Protein AF-A0A968FZF3-F1 (afdb_monomer_lite)

Secondary structure (DSSP, 8-state):
-------------------PPPP-----PBPPS---SS---HHHHHHHTTSSBHHHHHHHHHHHHHTS--HHHHHHHTTSS-HHHHHHHHH--SS--SHHHHHHHTTSS-HHHHHHHHHHHHHTSPPHHHHHHHTTSS-HHHHHHHHHHHHHHHHHHHHHHHHHHHH--

Structure (mmCIF, N/CA/C/O backbone):
data_AF-A0A968FZF3-F1
#
_entry.id   AF-A0A968FZF3-F1
#
loop_
_atom_site.group_PDB
_atom_site.id
_atom_site.type_symbol
_atom_site.label_atom_id
_atom_site.label_alt_id
_atom_site.label_comp_id
_atom_site.label_asym_id
_atom_site.label_entity_id
_atom_site.label_seq_id
_atom_site.pdbx_PDB_ins_code
_atom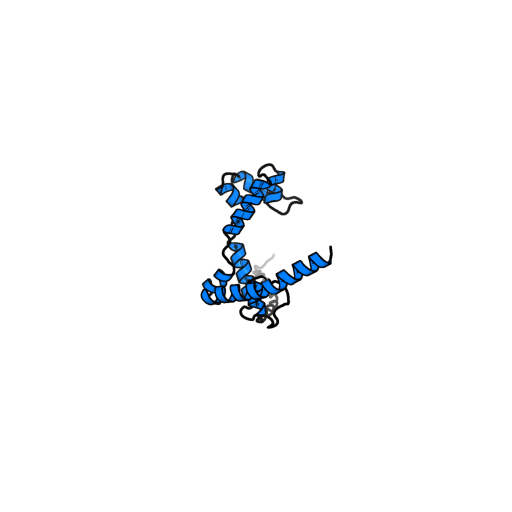_site.Cartn_x
_atom_site.Cartn_y
_atom_site.Cartn_z
_atom_site.occupancy
_atom_site.B_iso_or_equiv
_atom_site.auth_seq_id
_atom_site.auth_comp_id
_atom_site.auth_asym_id
_atom_site.auth_atom_id
_atom_site.pdbx_PDB_model_num
ATOM 1 N N . MET A 1 1 ? -50.545 -14.278 -68.438 1.00 42.16 1 MET A N 1
ATOM 2 C CA . MET A 1 1 ? -49.204 -13.754 -68.101 1.00 42.16 1 MET A CA 1
ATOM 3 C C . MET A 1 1 ? -49.432 -12.642 -67.082 1.00 42.16 1 MET A C 1
ATOM 5 O O . MET A 1 1 ? -49.956 -11.612 -67.462 1.00 42.16 1 MET A O 1
ATOM 9 N N . ALA A 1 2 ? -49.544 -12.977 -65.792 1.00 40.31 2 ALA A N 1
ATOM 10 C CA . ALA A 1 2 ? -48.451 -13.013 -64.803 1.00 40.31 2 ALA A CA 1
ATOM 11 C C . ALA A 1 2 ? -47.780 -11.629 -64.652 1.00 40.31 2 ALA A C 1
ATOM 13 O O . ALA A 1 2 ? -47.276 -11.118 -65.640 1.00 40.31 2 ALA A O 1
ATOM 14 N N . SER A 1 3 ? -47.710 -10.958 -63.502 1.00 45.16 3 SER A N 1
ATOM 15 C CA . SER A 1 3 ? -48.155 -11.248 -62.135 1.00 45.16 3 SER A CA 1
ATOM 16 C C . SER A 1 3 ? -48.199 -9.934 -61.342 1.00 45.16 3 SER A C 1
ATOM 18 O O . SER A 1 3 ? -47.466 -8.994 -61.638 1.00 45.16 3 SER A O 1
ATOM 20 N N . ASN A 1 4 ? -49.062 -9.916 -60.328 1.00 43.84 4 ASN A N 1
ATOM 21 C CA . ASN A 1 4 ? -49.312 -8.833 -59.380 1.00 43.84 4 ASN A CA 1
ATOM 22 C C . ASN A 1 4 ? -48.095 -8.487 -58.505 1.00 43.84 4 ASN A C 1
ATOM 24 O O . ASN A 1 4 ? -47.365 -9.370 -58.055 1.00 43.84 4 ASN A O 1
ATOM 28 N N . ILE A 1 5 ? -47.974 -7.197 -58.186 1.00 47.03 5 ILE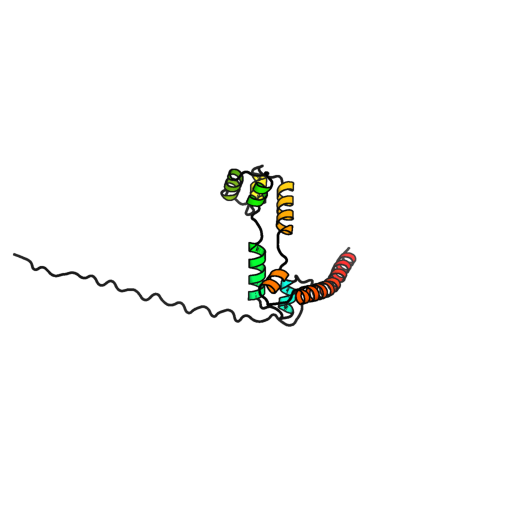 A N 1
ATOM 29 C CA . ILE A 1 5 ? -47.106 -6.634 -57.146 1.00 47.03 5 ILE A CA 1
ATOM 30 C C . ILE A 1 5 ? -47.800 -6.807 -55.787 1.00 47.03 5 ILE A C 1
ATOM 32 O O . ILE A 1 5 ? -48.957 -6.423 -55.626 1.00 47.03 5 ILE A O 1
ATOM 36 N N . GLY A 1 6 ? -47.081 -7.342 -54.801 1.00 41.25 6 GLY A N 1
ATOM 37 C CA . GLY A 1 6 ? -47.459 -7.331 -53.386 1.00 41.25 6 GLY A CA 1
ATOM 38 C C . GLY A 1 6 ? -46.227 -7.035 -52.515 1.00 41.25 6 GLY A C 1
ATOM 39 O O . GLY A 1 6 ? -45.137 -7.497 -52.858 1.00 41.25 6 GLY A O 1
ATOM 40 N N . PRO A 1 7 ? -46.347 -6.253 -51.424 1.00 45.38 7 PRO A N 1
ATOM 41 C CA . PRO A 1 7 ? -45.209 -5.839 -50.610 1.00 45.38 7 PRO A CA 1
ATOM 42 C C . PRO A 1 7 ? -44.863 -6.902 -49.556 1.00 45.38 7 PRO A C 1
ATOM 44 O O . PRO A 1 7 ? -45.734 -7.379 -48.833 1.00 45.38 7 PRO A O 1
ATOM 47 N N . SER A 1 8 ? -43.579 -7.249 -49.428 1.00 43.84 8 SER A N 1
ATOM 48 C CA . SER A 1 8 ? -43.075 -8.144 -48.376 1.00 43.84 8 SER A CA 1
ATOM 49 C C . SER A 1 8 ? -42.440 -7.329 -47.248 1.00 43.84 8 SER A C 1
ATOM 51 O O . SER A 1 8 ? -41.260 -6.986 -47.304 1.00 43.84 8 SER A O 1
ATOM 53 N N . ALA A 1 9 ? -43.224 -7.024 -46.214 1.00 41.59 9 ALA A N 1
ATOM 54 C CA . ALA A 1 9 ? -42.718 -6.533 -44.936 1.00 41.59 9 ALA A CA 1
ATOM 55 C C . ALA A 1 9 ? -42.382 -7.730 -44.030 1.00 41.59 9 ALA A C 1
ATOM 57 O O . ALA A 1 9 ? -43.269 -8.406 -43.511 1.00 41.59 9 ALA A O 1
ATOM 58 N N . SER A 1 10 ? -41.091 -8.004 -43.851 1.00 47.22 10 SER A N 1
ATOM 59 C CA . SER A 1 10 ? -40.607 -9.091 -42.996 1.00 47.22 10 SER A CA 1
ATOM 60 C C . SER A 1 10 ? -40.511 -8.638 -41.539 1.00 47.22 10 SER A C 1
ATOM 62 O O . SER A 1 10 ? -39.525 -8.046 -41.104 1.00 47.22 10 SER A O 1
ATOM 64 N N . THR A 1 11 ? -41.544 -8.972 -40.772 1.00 50.34 11 THR A N 1
ATOM 65 C CA . THR A 1 11 ? -41.578 -8.978 -39.306 1.00 50.34 11 THR A CA 1
ATOM 66 C C . THR A 1 11 ? -40.499 -9.913 -38.754 1.00 50.34 11 THR A C 1
ATOM 68 O O . THR A 1 11 ? -40.632 -11.131 -38.843 1.00 50.34 11 THR A O 1
ATOM 71 N N . THR A 1 12 ? -39.440 -9.375 -38.142 1.00 51.81 12 THR A N 1
ATOM 72 C CA . THR A 1 12 ? -38.512 -10.170 -37.316 1.00 51.81 12 THR A CA 1
ATOM 73 C C . THR A 1 12 ? -38.625 -9.722 -35.867 1.00 51.81 12 THR A C 1
ATOM 75 O O . THR A 1 12 ? -38.240 -8.614 -35.503 1.00 51.81 12 THR A O 1
ATOM 78 N N . GLY A 1 13 ? -39.217 -10.594 -35.050 1.00 39.47 13 GLY A N 1
ATOM 79 C CA . GLY A 1 13 ? -39.513 -10.353 -33.646 1.00 39.47 13 GLY A CA 1
ATOM 80 C C . GLY A 1 13 ? -38.262 -10.188 -32.787 1.00 39.47 13 GLY A C 1
ATOM 81 O O . GLY A 1 13 ? -37.345 -11.013 -32.802 1.00 39.47 13 GLY A O 1
ATOM 82 N N . TYR A 1 14 ? -38.272 -9.146 -31.962 1.00 43.22 14 TYR A N 1
ATOM 83 C CA . TYR A 1 14 ? -37.359 -9.007 -30.840 1.00 43.22 14 TYR A CA 1
ATOM 84 C C . TYR A 1 14 ? -37.652 -10.116 -29.824 1.00 43.22 14 TYR A C 1
ATOM 86 O O . TYR A 1 14 ? -38.635 -10.073 -29.085 1.00 43.22 14 TYR A O 1
ATOM 94 N N . ARG A 1 15 ? -36.788 -11.137 -29.792 1.00 46.28 15 ARG A N 1
ATOM 95 C CA . ARG A 1 15 ? -36.755 -12.131 -28.714 1.00 46.28 15 ARG A CA 1
ATOM 96 C C . ARG A 1 15 ? -36.519 -11.408 -27.393 1.00 46.28 15 ARG A C 1
ATOM 98 O O . ARG A 1 15 ? -35.460 -10.814 -27.197 1.00 46.28 15 ARG A O 1
ATOM 105 N N . SER A 1 16 ? -37.487 -11.510 -26.484 1.00 48.50 16 SER A N 1
ATOM 106 C CA . SER A 1 16 ? -37.377 -11.080 -25.094 1.00 48.50 16 SER A CA 1
ATOM 107 C C . SER A 1 16 ? -36.069 -11.586 -24.487 1.00 48.50 16 SER A C 1
ATOM 109 O O . SER A 1 16 ? -35.888 -12.782 -24.237 1.00 48.50 16 SER A O 1
ATOM 111 N N . ALA A 1 17 ? -35.137 -10.663 -24.259 1.00 56.31 17 ALA A N 1
ATOM 112 C CA . ALA A 1 17 ? -33.960 -10.928 -23.460 1.00 56.31 17 ALA A CA 1
ATOM 113 C C . ALA A 1 17 ? -34.443 -11.257 -22.046 1.00 56.31 17 ALA A C 1
ATOM 115 O O . ALA A 1 17 ? -34.992 -10.408 -21.348 1.00 56.31 17 ALA A O 1
ATOM 116 N N . ARG A 1 18 ? -34.270 -12.521 -21.652 1.00 50.72 18 ARG A N 1
ATOM 117 C CA . ARG A 1 18 ? -34.480 -13.011 -20.290 1.00 50.72 18 ARG A CA 1
ATOM 118 C C . ARG A 1 18 ? -33.788 -12.057 -19.317 1.00 50.72 18 ARG A C 1
ATOM 120 O O . ARG A 1 18 ? -32.559 -12.056 -19.217 1.00 50.72 18 ARG A O 1
ATOM 127 N N . THR A 1 19 ? -34.568 -11.262 -18.594 1.00 55.28 19 THR A N 1
ATOM 128 C CA . THR A 1 19 ? -34.115 -10.507 -17.431 1.00 55.28 19 THR A CA 1
ATOM 129 C C . THR A 1 19 ? -33.642 -11.520 -16.400 1.00 55.28 19 THR A C 1
ATOM 131 O O . THR A 1 19 ? -34.427 -12.123 -15.674 1.00 55.28 19 THR A O 1
ATOM 134 N N . ARG A 1 20 ? -32.328 -11.771 -16.364 1.00 46.44 20 ARG A N 1
ATOM 135 C CA . ARG A 1 20 ? -31.716 -12.484 -15.242 1.00 46.44 20 ARG A CA 1
ATOM 136 C C . ARG A 1 20 ? -32.074 -11.692 -13.982 1.00 46.44 20 ARG A C 1
ATOM 138 O O . ARG A 1 20 ? -31.749 -10.501 -13.944 1.00 46.44 20 ARG A O 1
ATOM 145 N N . PRO A 1 21 ? -32.735 -12.293 -12.978 1.00 44.50 21 PRO A N 1
ATOM 146 C CA . PRO A 1 21 ? -33.030 -11.587 -11.745 1.00 44.50 21 PRO A CA 1
ATOM 147 C C . PRO A 1 21 ? -31.712 -11.065 -11.176 1.00 44.50 21 PRO A C 1
ATOM 149 O O . PRO A 1 21 ? -30.712 -11.791 -11.110 1.00 44.50 21 PRO A O 1
ATOM 152 N N . ARG A 1 22 ? -31.694 -9.766 -10.856 1.00 54.84 22 ARG A N 1
ATOM 153 C CA . ARG A 1 22 ? -30.561 -9.102 -10.210 1.00 54.84 22 ARG A CA 1
ATOM 154 C C . ARG A 1 22 ? -30.171 -9.948 -9.001 1.00 54.84 22 ARG A C 1
ATOM 156 O O . ARG A 1 22 ? -30.978 -10.120 -8.092 1.00 54.84 22 ARG A O 1
ATOM 163 N N . ARG A 1 23 ? -28.949 -10.493 -9.014 1.00 54.16 23 ARG A N 1
ATOM 164 C CA . ARG A 1 23 ? -28.354 -11.143 -7.841 1.00 54.16 23 ARG A CA 1
ATOM 165 C C . ARG A 1 23 ? -28.523 -10.179 -6.672 1.00 54.16 23 ARG A C 1
ATOM 167 O O . ARG A 1 23 ? -28.105 -9.028 -6.791 1.00 54.16 23 ARG A O 1
ATOM 174 N N . HIS A 1 24 ? -29.194 -10.631 -5.615 1.00 50.31 24 HIS A N 1
ATOM 175 C CA . HIS A 1 24 ? -29.417 -9.848 -4.406 1.00 50.31 24 HIS A CA 1
ATOM 176 C C . HIS A 1 24 ? -28.123 -9.138 -4.008 1.00 50.31 24 HIS A C 1
ATOM 178 O O . HIS A 1 24 ? -27.061 -9.765 -3.952 1.00 50.31 24 HIS A O 1
ATOM 184 N N . ALA A 1 25 ? -28.217 -7.823 -3.791 1.00 53.31 25 ALA A N 1
ATOM 185 C CA . ALA A 1 25 ? -27.112 -7.048 -3.258 1.00 53.31 25 ALA A CA 1
ATOM 186 C C . ALA A 1 25 ? -26.621 -7.740 -1.974 1.00 53.31 25 ALA A C 1
ATOM 188 O O . ALA A 1 25 ? -27.462 -8.156 -1.168 1.00 53.31 25 ALA A O 1
ATOM 189 N N . PRO A 1 26 ? -25.303 -7.924 -1.789 1.00 58.56 26 PRO A N 1
ATOM 190 C CA . PRO A 1 26 ? -24.793 -8.491 -0.554 1.00 58.56 26 PRO A CA 1
ATOM 191 C C . PRO A 1 26 ? -25.313 -7.631 0.597 1.00 58.56 26 PRO A C 1
ATOM 193 O O . PRO A 1 26 ? -25.100 -6.420 0.618 1.00 58.56 26 PRO A O 1
ATOM 196 N N . THR A 1 27 ? -26.051 -8.244 1.522 1.00 62.38 27 THR A N 1
ATOM 197 C CA . THR A 1 27 ? -26.413 -7.585 2.773 1.00 62.38 27 THR A CA 1
ATOM 198 C C . THR A 1 27 ? -25.104 -7.294 3.491 1.00 62.38 27 THR A C 1
ATOM 200 O O . THR A 1 27 ? -24.389 -8.207 3.905 1.00 62.38 27 THR A O 1
ATOM 203 N N . ASP A 1 28 ? -24.725 -6.020 3.522 1.00 71.06 28 ASP A N 1
ATOM 204 C CA . ASP A 1 28 ? -23.411 -5.578 3.972 1.00 71.06 28 ASP A CA 1
ATOM 205 C C . ASP A 1 28 ? -23.357 -5.670 5.503 1.00 71.06 28 ASP A C 1
ATOM 207 O O . ASP A 1 28 ? -23.648 -4.723 6.233 1.00 71.06 28 ASP A O 1
ATOM 211 N N . LYS A 1 29 ? -23.096 -6.880 6.008 1.00 75.88 29 LYS A N 1
ATOM 212 C CA . LYS A 1 29 ? -23.039 -7.153 7.443 1.00 75.88 29 LYS A CA 1
ATOM 213 C C . LYS A 1 29 ? -21.849 -6.398 8.037 1.00 75.88 29 LYS A C 1
ATOM 215 O O . LYS A 1 29 ? -20.719 -6.517 7.555 1.00 75.88 29 LYS A O 1
ATOM 220 N N . LYS A 1 30 ? -22.097 -5.646 9.112 1.00 72.81 30 LYS A N 1
ATOM 221 C CA . LYS A 1 30 ? -21.026 -5.152 9.988 1.00 72.81 30 LYS A CA 1
ATOM 222 C C . LYS A 1 30 ? -20.272 -6.356 10.561 1.00 72.81 30 LYS A C 1
ATOM 224 O O . LYS A 1 30 ? -20.870 -7.414 10.769 1.00 72.81 30 LYS A O 1
ATOM 229 N N . GLY A 1 31 ? -18.960 -6.224 10.745 1.00 67.88 31 GLY A N 1
ATOM 230 C CA . GLY A 1 31 ? -18.143 -7.366 11.145 1.00 67.88 31 GLY A CA 1
ATOM 231 C C . GLY A 1 31 ? -18.489 -7.908 12.535 1.00 67.88 31 GLY A C 1
ATOM 232 O O . GLY A 1 31 ? -19.115 -7.248 13.362 1.00 67.88 31 GLY A O 1
ATOM 233 N N . SER A 1 32 ? -18.117 -9.168 12.756 1.00 66.38 32 SER A N 1
ATOM 234 C CA . SER A 1 32 ? -18.382 -9.902 13.997 1.00 66.38 32 SER A CA 1
ATOM 235 C C . SER A 1 32 ? -17.634 -9.273 15.171 1.00 66.38 32 SER A C 1
ATOM 237 O O . SER A 1 32 ? -16.417 -9.148 15.088 1.00 66.38 32 SER A O 1
ATOM 239 N N . CYS A 1 33 ? -18.337 -8.990 16.275 1.00 64.19 33 CYS A N 1
ATOM 240 C CA . CYS A 1 33 ? -17.811 -8.383 17.509 1.00 64.19 33 CYS A CA 1
ATOM 241 C C . CYS A 1 33 ? -16.714 -9.190 18.239 1.00 64.19 33 CYS A C 1
ATOM 243 O O . CYS A 1 33 ? -16.303 -8.806 19.334 1.00 64.19 33 CYS A O 1
ATOM 245 N N . ARG A 1 34 ? -16.237 -10.312 17.685 1.00 80.06 34 ARG A N 1
ATOM 246 C CA . ARG A 1 34 ? -15.143 -11.097 18.264 1.00 80.06 34 ARG A CA 1
ATOM 247 C C . ARG A 1 34 ? -13.835 -10.755 17.559 1.00 80.06 34 ARG A C 1
ATOM 249 O O . ARG A 1 34 ? -13.628 -11.135 16.407 1.00 80.06 34 ARG A O 1
ATOM 256 N N . ILE A 1 35 ? -12.946 -10.063 18.270 1.00 83.56 35 ILE A N 1
ATOM 257 C CA . ILE A 1 35 ? -11.591 -9.761 17.797 1.00 83.56 35 ILE A CA 1
ATOM 258 C C . ILE A 1 35 ? -10.752 -11.047 17.885 1.00 83.56 35 ILE A C 1
ATOM 260 O O . ILE A 1 35 ? -10.641 -11.617 18.971 1.00 83.56 35 ILE A O 1
ATOM 264 N N . PRO A 1 36 ? -10.167 -11.529 16.775 1.00 85.50 36 PRO A N 1
ATOM 265 C CA . PRO A 1 36 ? -9.311 -12.711 16.793 1.00 85.50 36 PRO A CA 1
ATOM 266 C C . PRO A 1 36 ? -8.083 -12.569 17.706 1.00 85.50 36 PRO A C 1
ATOM 268 O O . PRO A 1 36 ? -7.445 -11.515 17.742 1.00 85.50 36 PRO A O 1
ATOM 271 N N . GLU A 1 37 ? -7.686 -13.668 18.350 1.00 85.44 37 GLU A N 1
ATOM 272 C CA . GLU A 1 37 ? -6.461 -13.790 19.162 1.00 85.44 37 GLU A CA 1
ATOM 273 C C . GLU A 1 37 ? -5.200 -13.951 18.294 1.00 85.44 37 GLU A C 1
ATOM 275 O O . GLU A 1 37 ? -4.429 -14.903 18.393 1.00 85.44 37 GLU A O 1
ATOM 280 N N . ARG A 1 38 ? -5.021 -13.024 17.356 1.00 86.81 38 ARG A N 1
ATOM 281 C CA . ARG A 1 38 ? -3.850 -12.928 16.485 1.00 86.81 38 ARG A CA 1
ATOM 282 C C . ARG A 1 38 ? -3.573 -11.470 16.162 1.00 86.81 38 ARG A C 1
ATOM 284 O O . ARG A 1 38 ? -4.434 -10.610 16.353 1.00 86.81 38 ARG A O 1
ATOM 291 N N . THR A 1 39 ? -2.391 -11.208 15.614 1.00 88.25 39 THR A N 1
ATOM 292 C CA . THR A 1 39 ? -2.086 -9.896 15.046 1.00 88.25 39 THR A CA 1
ATOM 293 C C . THR A 1 39 ? -3.012 -9.604 13.869 1.00 88.25 39 THR A C 1
ATOM 295 O O . THR A 1 39 ? -3.204 -10.463 13.005 1.00 88.25 39 THR A O 1
ATOM 298 N N . LEU A 1 40 ? -3.566 -8.397 13.825 1.00 90.00 40 LEU A N 1
ATOM 299 C CA . LEU A 1 40 ? -4.483 -7.958 12.779 1.00 90.00 40 LEU A CA 1
ATOM 300 C C . LEU A 1 40 ? -3.905 -6.761 12.036 1.00 90.00 40 LEU A C 1
ATOM 302 O O . LEU A 1 40 ? -3.244 -5.902 12.618 1.00 90.00 40 LEU A O 1
ATOM 306 N N . GLU A 1 41 ? -4.203 -6.705 10.743 1.00 93.19 41 GLU A N 1
ATOM 307 C CA . GLU A 1 41 ? -4.031 -5.494 9.953 1.00 93.19 41 GLU A CA 1
ATOM 308 C C . GLU A 1 41 ? -5.152 -4.502 10.272 1.00 93.19 41 GLU A C 1
ATOM 310 O O . GLU A 1 41 ? -6.277 -4.900 10.583 1.00 93.19 41 GLU A O 1
ATOM 315 N N . PHE A 1 42 ? -4.871 -3.211 10.112 1.00 94.06 42 PHE A N 1
ATOM 316 C CA . PHE A 1 42 ? -5.780 -2.140 10.515 1.00 94.06 42 PHE A CA 1
ATOM 317 C C . PHE A 1 42 ? -7.190 -2.265 9.925 1.00 94.06 42 PHE A C 1
ATOM 319 O O . PHE A 1 42 ? -8.170 -2.212 10.661 1.00 94.06 42 PHE A O 1
ATOM 326 N N . GLY A 1 43 ? -7.318 -2.534 8.623 1.00 93.31 43 GLY A N 1
ATOM 327 C CA . GLY A 1 43 ? -8.634 -2.722 8.000 1.00 93.31 43 GLY A CA 1
ATOM 328 C C . GLY A 1 43 ? -9.426 -3.895 8.595 1.00 93.31 43 GLY A C 1
ATOM 329 O O . GLY A 1 43 ? -10.616 -3.768 8.875 1.00 93.31 43 GLY A O 1
ATOM 330 N N . HIS A 1 44 ? -8.758 -5.019 8.865 1.00 92.75 44 HIS A N 1
ATOM 331 C CA . HIS A 1 44 ? -9.383 -6.181 9.501 1.00 92.75 44 HIS A CA 1
ATOM 332 C C . HIS A 1 44 ? -9.768 -5.897 10.956 1.00 92.75 44 HIS A C 1
ATOM 334 O O . HIS A 1 44 ? -10.823 -6.338 11.409 1.00 92.75 44 HIS A O 1
ATOM 340 N N . TYR A 1 45 ? -8.945 -5.137 11.680 1.00 93.88 45 TYR A N 1
ATOM 341 C CA . TYR A 1 45 ? -9.243 -4.706 13.043 1.00 93.88 45 TYR A CA 1
ATOM 342 C C . TYR A 1 45 ? -10.521 -3.858 13.107 1.00 93.88 45 TYR A C 1
ATOM 344 O O . TYR A 1 45 ? -11.400 -4.131 13.925 1.00 93.88 45 TYR A O 1
ATOM 352 N N . LEU A 1 46 ? -10.666 -2.882 12.204 1.00 93.31 46 LEU A N 1
ATOM 353 C CA . LEU A 1 46 ? -11.873 -2.057 12.106 1.00 93.31 46 LEU A CA 1
ATOM 354 C C . LEU A 1 46 ? -13.116 -2.892 11.774 1.00 93.31 46 LEU A C 1
ATOM 356 O O . LEU A 1 46 ? -14.174 -2.691 12.372 1.00 93.31 46 LEU A O 1
ATOM 360 N N . TYR A 1 47 ? -12.979 -3.853 10.856 1.00 93.81 47 TYR A N 1
ATOM 361 C CA . TYR A 1 47 ? -14.062 -4.762 10.492 1.00 93.81 47 TYR A CA 1
ATOM 362 C C . TYR A 1 47 ? -14.503 -5.615 11.689 1.00 93.81 47 TYR A C 1
ATOM 364 O O . TYR A 1 47 ? -15.678 -5.615 12.034 1.00 93.81 47 TYR A O 1
ATOM 372 N N . HIS A 1 48 ? -13.573 -6.270 12.391 1.00 91.44 48 HIS A N 1
ATOM 373 C CA . HIS A 1 48 ? -13.883 -7.073 13.584 1.00 91.44 48 HIS A CA 1
ATOM 374 C C . HIS A 1 48 ? -14.416 -6.251 14.769 1.00 91.44 48 HIS A C 1
ATOM 376 O O . HIS A 1 48 ? -15.084 -6.787 15.647 1.00 91.44 48 HIS A O 1
ATOM 382 N N . ARG A 1 49 ? -14.160 -4.942 14.811 1.00 90.19 49 ARG A N 1
ATOM 383 C CA . ARG A 1 49 ? -14.804 -4.040 15.776 1.00 90.19 49 ARG A CA 1
ATOM 384 C C . ARG A 1 49 ? -16.213 -3.600 15.369 1.00 90.19 49 ARG A C 1
ATOM 386 O O . ARG A 1 49 ? -16.853 -2.884 16.130 1.00 90.19 49 ARG A O 1
ATOM 393 N N . GLY A 1 50 ? -16.685 -3.983 14.183 1.00 91.12 50 GLY A N 1
ATOM 394 C CA . GLY A 1 50 ? -17.980 -3.562 13.650 1.00 91.12 50 GLY A CA 1
ATOM 395 C C . GLY A 1 50 ? -18.032 -2.088 13.228 1.00 91.12 50 GLY A C 1
ATOM 396 O O . GLY A 1 50 ? -19.122 -1.570 12.987 1.00 91.12 50 GLY A O 1
ATOM 397 N N . LEU A 1 51 ? -16.875 -1.417 13.132 1.00 92.00 51 LEU A N 1
ATOM 398 C CA . LEU A 1 51 ? -16.775 0.004 12.769 1.00 92.00 51 LEU A CA 1
ATOM 399 C C . LEU A 1 51 ? -16.935 0.227 11.266 1.00 92.00 51 LEU A C 1
ATOM 401 O O . LEU A 1 51 ? -17.412 1.274 10.846 1.00 92.00 51 LEU A O 1
ATOM 405 N N . ILE A 1 52 ? -16.556 -0.769 10.466 1.00 93.25 52 ILE A N 1
ATOM 406 C CA . ILE A 1 52 ? -16.715 -0.750 9.013 1.00 93.25 52 ILE A CA 1
ATOM 407 C C . ILE A 1 52 ? -17.385 -2.034 8.528 1.00 93.25 52 ILE A C 1
ATOM 409 O O . ILE A 1 52 ? -17.286 -3.094 9.158 1.00 93.25 52 ILE A O 1
ATOM 413 N N . THR A 1 53 ? -18.050 -1.947 7.383 1.00 93.56 53 THR A N 1
ATOM 414 C CA . THR A 1 53 ? -18.594 -3.108 6.679 1.00 93.56 53 THR A CA 1
ATOM 415 C C . THR A 1 53 ? -17.530 -3.797 5.828 1.00 93.56 53 THR A C 1
ATOM 417 O O . THR A 1 53 ? -16.457 -3.245 5.557 1.00 93.56 53 THR A O 1
ATOM 420 N N . TYR A 1 54 ? -17.823 -5.016 5.369 1.00 92.19 54 TYR A N 1
ATOM 421 C CA . TYR A 1 54 ? -16.924 -5.714 4.452 1.00 92.19 54 TYR A CA 1
ATOM 422 C C . TYR A 1 54 ? -16.771 -4.948 3.131 1.00 92.19 54 TYR A C 1
ATOM 424 O O . TYR A 1 54 ? -15.657 -4.807 2.629 1.00 92.19 54 TYR A O 1
ATOM 432 N N . THR A 1 55 ? -17.853 -4.376 2.595 1.00 93.75 55 THR A N 1
ATOM 433 C CA . THR A 1 55 ? -17.779 -3.599 1.347 1.00 93.75 55 THR A CA 1
ATOM 434 C C . THR A 1 55 ? -16.927 -2.342 1.514 1.00 93.75 55 THR A C 1
ATOM 436 O O . THR A 1 55 ? -16.119 -2.028 0.641 1.00 93.75 55 THR A O 1
ATOM 439 N N . GLN A 1 56 ? -17.031 -1.648 2.652 1.00 94.31 56 GLN A N 1
ATOM 440 C CA . GLN A 1 56 ? -16.174 -0.499 2.962 1.00 94.31 56 GLN A CA 1
ATOM 441 C C . GLN A 1 56 ? -14.695 -0.890 3.056 1.00 94.31 56 GLN A C 1
ATOM 443 O O . GLN A 1 56 ? -13.849 -0.169 2.527 1.00 94.31 56 GLN A O 1
ATOM 448 N N . LEU A 1 57 ? -14.382 -2.040 3.664 1.00 95.00 57 LEU A N 1
ATOM 449 C CA . LEU A 1 57 ? -13.020 -2.577 3.702 1.00 95.00 57 LEU A CA 1
ATOM 450 C C . LEU A 1 57 ? -12.487 -2.862 2.290 1.00 95.00 57 LEU A C 1
ATOM 452 O O . LEU A 1 57 ? -11.382 -2.437 1.954 1.00 95.00 57 LEU A O 1
ATOM 456 N N . ILE A 1 58 ? -13.269 -3.541 1.447 1.00 94.94 58 ILE A N 1
ATOM 457 C CA . ILE A 1 58 ? -12.868 -3.836 0.065 1.00 94.94 58 ILE A CA 1
ATOM 458 C C . ILE A 1 58 ? -12.662 -2.549 -0.734 1.00 94.94 58 ILE A C 1
ATOM 460 O O . ILE A 1 58 ? -11.636 -2.406 -1.400 1.00 94.94 58 ILE A O 1
ATOM 464 N N . ASN A 1 59 ? -13.575 -1.585 -0.626 1.00 95.44 59 ASN A N 1
ATOM 465 C CA . ASN A 1 59 ? -13.446 -0.303 -1.314 1.00 95.44 59 ASN A CA 1
ATOM 466 C C . ASN A 1 59 ? -12.197 0.463 -0.863 1.00 95.44 59 ASN A C 1
ATOM 468 O O . ASN A 1 59 ? -11.481 0.999 -1.708 1.00 95.44 59 ASN A O 1
ATOM 472 N N . ALA A 1 60 ? -11.886 0.452 0.437 1.00 95.00 60 ALA A N 1
ATOM 473 C CA . ALA A 1 60 ? -10.668 1.053 0.967 1.00 95.00 60 ALA A CA 1
ATOM 474 C C . ALA A 1 60 ? -9.410 0.401 0.371 1.00 95.00 60 ALA A C 1
ATOM 476 O O . AL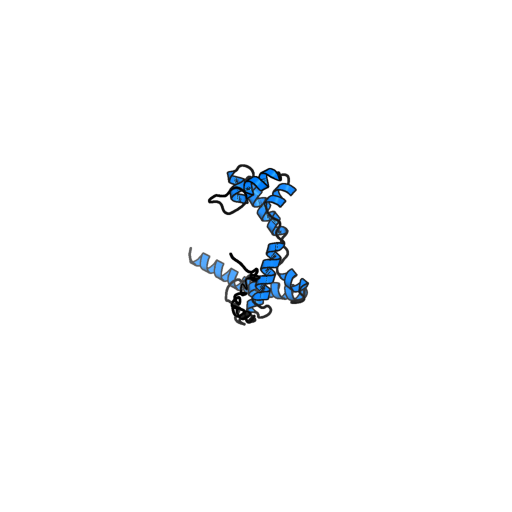A A 1 60 ? -8.500 1.101 -0.069 1.00 95.00 60 ALA A O 1
ATOM 477 N N . LEU A 1 61 ? -9.364 -0.935 0.301 1.00 93.81 61 LEU A N 1
ATOM 478 C CA . LEU A 1 61 ? -8.234 -1.677 -0.272 1.00 93.81 61 LEU A CA 1
ATOM 479 C C . LEU A 1 61 ? -8.071 -1.417 -1.776 1.00 93.81 61 LEU A C 1
ATOM 481 O O . LEU A 1 61 ? -6.950 -1.254 -2.263 1.00 93.81 61 LEU A O 1
ATOM 485 N N . VAL A 1 62 ? -9.181 -1.356 -2.515 1.00 94.00 62 VAL A N 1
ATOM 486 C CA . VAL A 1 62 ? -9.183 -1.030 -3.947 1.00 94.00 62 VAL A CA 1
ATOM 487 C C . VAL A 1 62 ? -8.687 0.396 -4.170 1.00 94.00 62 VAL A C 1
ATOM 489 O O . VAL A 1 62 ? -7.775 0.590 -4.975 1.00 94.00 62 VAL A O 1
ATOM 492 N N . TRP A 1 63 ? -9.209 1.370 -3.421 1.00 94.00 63 TRP A N 1
ATOM 493 C CA . TRP A 1 63 ? -8.742 2.757 -3.455 1.00 94.00 63 TRP A CA 1
ATOM 494 C C . TRP A 1 63 ? -7.240 2.834 -3.179 1.00 94.00 63 TRP A C 1
ATOM 496 O O . TRP A 1 63 ? -6.491 3.399 -3.972 1.00 94.00 63 TRP A O 1
ATOM 506 N N . GLN A 1 64 ? -6.770 2.167 -2.123 1.00 91.50 64 GLN A N 1
ATOM 507 C CA . GLN A 1 64 ? -5.360 2.172 -1.742 1.00 91.50 64 GLN A CA 1
ATOM 508 C C . GLN A 1 64 ? -4.464 1.558 -2.825 1.00 91.50 64 GLN A C 1
ATOM 510 O O . GLN A 1 64 ? -3.311 1.960 -2.988 1.00 91.50 64 GLN A O 1
ATOM 515 N N . ARG A 1 65 ? -4.965 0.552 -3.550 1.00 88.44 65 ARG A N 1
ATOM 516 C CA . ARG A 1 65 ? -4.249 -0.096 -4.652 1.00 88.44 65 ARG A CA 1
ATOM 517 C C . ARG A 1 65 ? -4.177 0.796 -5.888 1.00 88.44 65 ARG A C 1
ATOM 519 O O . ARG A 1 65 ? -3.136 0.805 -6.535 1.00 88.44 65 ARG A O 1
ATOM 526 N N . GLN A 1 66 ? -5.244 1.528 -6.206 1.00 89.44 66 GLN A N 1
ATOM 527 C CA . GLN A 1 66 ? -5.296 2.429 -7.364 1.00 89.44 66 GLN A CA 1
ATOM 528 C C . GLN A 1 66 ? -4.303 3.593 -7.257 1.00 89.44 66 GLN A C 1
ATOM 530 O O . GLN A 1 66 ? -3.843 4.085 -8.278 1.00 89.44 66 GLN A O 1
ATOM 535 N N . GLN A 1 67 ? -3.921 3.987 -6.040 1.00 86.81 67 GLN A N 1
ATOM 536 C CA . GLN A 1 67 ? -2.901 5.018 -5.819 1.00 86.81 67 GLN A CA 1
ATOM 537 C C . GLN A 1 67 ? -1.471 4.552 -6.145 1.00 86.81 67 GLN A C 1
ATOM 539 O O . GLN A 1 67 ? -0.558 5.370 -6.156 1.00 86.81 67 GLN A O 1
ATOM 544 N N . ARG A 1 68 ? -1.228 3.246 -6.345 1.00 85.88 68 ARG A N 1
ATOM 545 C CA . ARG A 1 68 ? 0.130 2.743 -6.590 1.00 85.88 68 ARG A CA 1
ATOM 546 C C . ARG A 1 68 ? 0.521 2.984 -8.055 1.00 85.88 68 ARG A C 1
ATOM 548 O O . ARG A 1 68 ? -0.061 2.327 -8.922 1.00 85.88 68 ARG A O 1
ATOM 555 N N . PRO A 1 69 ? 1.531 3.827 -8.342 1.00 87.44 69 PRO A N 1
ATOM 556 C CA . PRO A 1 69 ? 2.015 4.016 -9.707 1.00 87.44 69 PRO A CA 1
ATOM 557 C C . PRO A 1 69 ? 2.598 2.713 -10.246 1.00 87.44 69 PRO A C 1
ATOM 559 O O . PRO A 1 69 ? 3.106 1.882 -9.488 1.00 87.44 69 PRO A O 1
ATOM 562 N N . VAL A 1 70 ? 2.525 2.499 -11.555 1.00 89.81 70 VAL A N 1
ATOM 563 C CA . VAL A 1 70 ? 3.050 1.273 -12.165 1.00 89.81 70 VAL A CA 1
ATOM 564 C C . VAL A 1 70 ? 4.583 1.269 -12.155 1.00 89.81 70 VAL A C 1
ATOM 566 O O . VAL A 1 70 ? 5.226 2.285 -12.394 1.00 89.81 70 VAL A O 1
ATOM 569 N N . LEU A 1 71 ? 5.191 0.102 -11.898 1.00 90.38 71 LEU A N 1
ATOM 570 C CA . LEU A 1 71 ? 6.654 -0.037 -11.786 1.00 90.38 71 LEU A CA 1
ATOM 571 C C . LEU A 1 71 ? 7.408 0.446 -13.035 1.00 90.38 71 LEU A C 1
ATOM 573 O O . LEU A 1 71 ? 8.493 1.001 -12.903 1.00 90.38 71 LEU A O 1
ATOM 577 N N . GLY A 1 72 ? 6.843 0.238 -14.228 1.00 91.56 72 GLY A N 1
ATOM 578 C CA . GLY A 1 72 ? 7.450 0.696 -15.480 1.00 91.56 72 GLY A CA 1
ATOM 579 C C . GLY A 1 72 ? 7.513 2.219 -15.590 1.00 91.56 72 GLY A C 1
ATOM 580 O O . GLY A 1 72 ? 8.541 2.758 -15.973 1.00 91.56 72 GLY A O 1
ATOM 581 N N . GLU A 1 73 ? 6.457 2.920 -15.177 1.00 91.38 73 GLU A N 1
ATOM 582 C CA . GLU A 1 73 ? 6.435 4.388 -15.152 1.00 91.38 73 GLU A CA 1
ATOM 583 C C . GLU A 1 73 ? 7.435 4.943 -14.135 1.00 91.38 73 GLU A C 1
ATOM 585 O O . GLU A 1 73 ? 8.183 5.863 -14.448 1.00 91.38 73 GLU A O 1
ATOM 590 N N . LEU A 1 74 ? 7.537 4.323 -12.953 1.00 92.94 74 LEU A N 1
ATOM 591 C CA . LEU A 1 74 ? 8.568 4.683 -11.976 1.00 92.94 74 LEU A CA 1
ATOM 592 C C . LEU A 1 74 ? 9.984 4.506 -12.539 1.00 92.94 74 LEU A C 1
ATOM 594 O O . LEU A 1 74 ? 10.841 5.358 -12.325 1.00 92.94 74 LEU A O 1
ATOM 598 N N . ALA A 1 75 ? 10.232 3.420 -13.271 1.00 93.44 75 ALA A N 1
ATOM 599 C CA . ALA A 1 75 ? 11.528 3.173 -13.891 1.00 93.44 75 ALA A CA 1
ATOM 600 C C . ALA A 1 75 ? 11.863 4.200 -14.987 1.00 93.44 75 ALA A C 1
ATOM 602 O O . ALA A 1 75 ? 13.027 4.576 -15.116 1.00 93.44 75 ALA A O 1
ATOM 603 N N . ILE A 1 76 ? 10.861 4.685 -15.731 1.00 94.12 76 ILE A N 1
ATOM 604 C CA . ILE A 1 76 ? 11.024 5.784 -16.695 1.00 94.12 76 ILE A CA 1
ATOM 605 C C . ILE A 1 76 ? 11.348 7.093 -15.970 1.00 94.12 76 ILE A C 1
ATOM 607 O O . ILE A 1 76 ? 12.305 7.769 -16.334 1.00 94.12 76 ILE A O 1
ATOM 611 N N . ASN A 1 77 ? 10.601 7.426 -14.915 1.00 92.56 77 ASN A N 1
ATOM 612 C CA . ASN A 1 77 ? 10.798 8.667 -14.158 1.00 92.56 77 ASN A CA 1
ATOM 613 C C . ASN A 1 77 ? 12.178 8.738 -13.482 1.00 92.56 77 ASN A C 1
ATOM 615 O O . ASN A 1 77 ? 12.720 9.824 -13.307 1.00 92.56 77 ASN A O 1
ATOM 619 N N . LEU A 1 78 ? 12.759 7.588 -13.123 1.00 91.31 78 LEU A N 1
ATOM 620 C CA . LEU A 1 78 ? 14.122 7.487 -12.589 1.00 91.31 78 LEU A CA 1
ATOM 621 C C . LEU A 1 78 ? 15.209 7.410 -13.678 1.00 91.31 78 LEU A C 1
ATOM 623 O O . LEU A 1 78 ? 16.390 7.313 -13.351 1.00 91.31 78 LEU A O 1
ATOM 627 N N . GLY A 1 79 ? 14.832 7.415 -14.960 1.00 92.88 79 GLY A N 1
ATOM 628 C CA . GLY A 1 79 ? 15.757 7.314 -16.092 1.00 92.88 79 GLY A CA 1
ATOM 629 C C . GLY A 1 79 ? 16.377 5.926 -16.290 1.00 92.88 79 GLY A C 1
ATOM 630 O O . GLY A 1 79 ? 17.349 5.795 -17.026 1.00 92.88 79 GLY A O 1
ATOM 631 N N . TRP A 1 80 ? 15.850 4.884 -15.638 1.00 94.06 80 TRP A N 1
ATOM 632 C CA . TRP A 1 80 ? 16.375 3.514 -15.737 1.00 94.06 80 TRP A C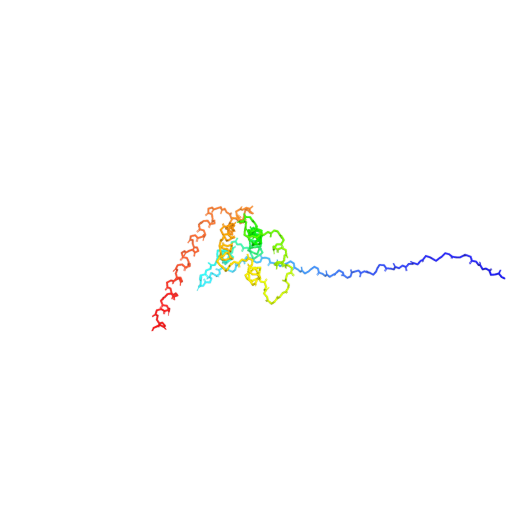A 1
ATOM 633 C C . TRP A 1 80 ? 15.828 2.744 -16.934 1.00 94.06 80 TRP A C 1
ATOM 635 O O . TRP A 1 80 ? 16.488 1.828 -17.407 1.00 94.06 80 TRP A O 1
ATOM 645 N N . LEU A 1 81 ? 14.635 3.099 -17.415 1.00 93.88 81 LEU A N 1
ATOM 646 C CA . LEU A 1 81 ? 14.032 2.526 -18.617 1.00 93.88 81 LEU A CA 1
ATOM 647 C C . LEU A 1 81 ? 13.568 3.625 -19.563 1.00 93.88 81 LEU A C 1
ATOM 649 O O . LEU A 1 81 ? 13.110 4.681 -19.129 1.00 93.88 81 LEU A O 1
ATOM 653 N N . LYS A 1 82 ? 13.578 3.337 -20.863 1.00 93.81 82 LYS A N 1
ATOM 654 C CA . LYS A 1 82 ? 12.838 4.133 -21.842 1.00 93.81 82 LYS A CA 1
ATOM 655 C C . LYS A 1 82 ? 11.392 3.645 -21.946 1.00 93.81 82 LYS A C 1
ATOM 657 O O . LYS A 1 82 ? 11.020 2.544 -21.519 1.00 93.81 82 LYS A O 1
ATOM 662 N N . LYS A 1 83 ? 10.545 4.471 -22.565 1.00 91.56 83 LYS A N 1
ATOM 663 C CA . LYS A 1 83 ? 9.145 4.118 -22.855 1.00 91.56 83 LYS A CA 1
ATOM 664 C C . LYS A 1 83 ? 9.049 2.852 -23.714 1.00 91.56 83 LYS A C 1
ATOM 666 O O . LYS A 1 83 ? 8.191 2.006 -23.471 1.00 91.56 83 LYS A O 1
ATOM 671 N N . GLU A 1 84 ? 9.958 2.711 -24.673 1.00 92.62 84 GLU A N 1
ATOM 672 C CA . GLU A 1 84 ? 10.088 1.544 -25.552 1.00 92.62 84 GLU A CA 1
ATOM 673 C C . GLU A 1 84 ? 10.393 0.267 -24.758 1.00 92.62 84 GLU A C 1
ATOM 675 O O . GLU A 1 84 ? 9.669 -0.721 -24.884 1.00 92.62 84 GLU A O 1
ATOM 680 N N . ASP A 1 85 ? 11.378 0.311 -23.857 1.00 90.38 85 ASP A N 1
ATOM 681 C CA . ASP A 1 85 ? 11.758 -0.823 -23.002 1.00 90.38 85 ASP A CA 1
ATOM 682 C C . ASP A 1 85 ? 10.578 -1.305 -22.153 1.00 90.38 85 ASP A C 1
ATOM 684 O O . ASP A 1 85 ? 10.294 -2.500 -22.055 1.00 90.38 85 ASP A O 1
ATOM 688 N N . THR A 1 86 ? 9.819 -0.361 -21.594 1.00 90.44 86 THR A N 1
ATOM 689 C CA . THR A 1 86 ? 8.644 -0.657 -20.766 1.00 90.44 86 THR A CA 1
ATOM 690 C C . THR A 1 86 ? 7.537 -1.358 -21.559 1.00 90.44 86 THR A C 1
ATOM 692 O O . THR A 1 86 ? 6.895 -2.289 -21.052 1.00 90.44 86 THR A O 1
ATOM 695 N N . LEU A 1 87 ? 7.315 -0.952 -22.814 1.00 89.44 87 LEU A N 1
ATOM 696 C CA . LEU A 1 87 ? 6.371 -1.620 -23.711 1.00 89.44 87 LEU A CA 1
ATOM 697 C C . LEU A 1 87 ? 6.841 -3.036 -24.049 1.00 89.44 87 LEU A C 1
ATOM 699 O O . LEU A 1 87 ? 6.024 -3.959 -24.029 1.00 89.44 87 LEU A O 1
ATOM 703 N N . THR A 1 88 ? 8.138 -3.222 -24.294 1.00 89.69 88 THR A N 1
ATOM 704 C CA . THR A 1 88 ? 8.731 -4.532 -24.590 1.00 89.69 88 THR A CA 1
ATOM 705 C C . THR A 1 88 ? 8.550 -5.497 -23.416 1.00 89.69 88 THR A C 1
ATOM 707 O O . THR A 1 88 ? 8.005 -6.588 -23.602 1.00 89.69 88 THR A O 1
ATOM 710 N N . VAL A 1 89 ? 8.870 -5.066 -22.188 1.00 89.75 89 VAL A N 1
ATOM 711 C CA . VAL A 1 89 ? 8.647 -5.859 -20.961 1.00 89.75 89 VAL A CA 1
ATOM 712 C C . VAL A 1 89 ? 7.167 -6.204 -20.784 1.00 89.75 89 VAL A C 1
ATOM 714 O O . VAL A 1 89 ? 6.820 -7.319 -20.396 1.00 89.75 89 VAL A O 1
ATOM 717 N N . THR A 1 90 ? 6.267 -5.258 -21.065 1.00 86.50 90 THR A N 1
ATOM 718 C CA . THR A 1 90 ? 4.821 -5.455 -20.878 1.00 86.50 90 THR A CA 1
ATOM 719 C C . THR A 1 90 ? 4.241 -6.442 -21.890 1.00 86.50 90 THR A C 1
ATOM 721 O O . THR A 1 90 ? 3.446 -7.304 -21.503 1.00 86.50 90 THR A O 1
ATOM 724 N N . ARG A 1 91 ? 4.656 -6.342 -23.161 1.00 86.56 91 ARG A N 1
ATOM 725 C CA . ARG A 1 91 ? 4.196 -7.190 -24.274 1.00 86.56 91 ARG A CA 1
ATOM 726 C C . ARG A 1 91 ? 4.711 -8.621 -24.191 1.00 86.56 91 ARG A C 1
ATOM 728 O O . ARG A 1 91 ? 4.047 -9.520 -24.704 1.00 86.56 91 ARG A O 1
ATOM 735 N N . GLN A 1 92 ? 5.850 -8.847 -23.540 1.00 81.38 92 GLN A N 1
ATOM 736 C CA . GLN A 1 92 ? 6.413 -10.183 -23.396 1.00 81.38 92 GLN A CA 1
ATOM 737 C C . GLN A 1 92 ? 5.473 -11.087 -22.586 1.00 81.38 92 GLN A C 1
ATOM 739 O O . GLN A 1 92 ? 5.307 -10.926 -21.374 1.00 81.38 92 GLN A O 1
ATOM 744 N N . ARG A 1 93 ? 4.866 -12.066 -23.259 1.00 67.94 93 ARG A N 1
ATOM 745 C CA . ARG A 1 93 ? 4.113 -13.149 -22.620 1.00 67.94 93 ARG A CA 1
ATOM 746 C C . ARG A 1 93 ? 5.079 -14.289 -22.313 1.00 67.94 93 ARG A C 1
ATOM 748 O O . ARG A 1 93 ? 5.843 -14.698 -23.179 1.00 67.94 93 ARG A O 1
ATOM 755 N N . GLY A 1 94 ? 5.073 -14.779 -21.082 1.00 68.38 94 GLY A N 1
ATOM 756 C CA . GLY A 1 94 ? 5.961 -15.848 -20.639 1.00 68.38 94 GLY A CA 1
ATOM 757 C C . GLY A 1 94 ? 5.544 -16.385 -19.272 1.00 68.38 94 GLY A C 1
ATOM 758 O O . GLY A 1 94 ? 4.581 -15.879 -18.696 1.00 68.38 94 GLY A O 1
ATOM 759 N N . PRO A 1 95 ? 6.270 -17.377 -18.727 1.00 69.69 95 PRO A N 1
ATOM 760 C CA . PRO A 1 95 ? 5.948 -17.973 -17.428 1.00 69.69 95 PRO A CA 1
ATOM 761 C C . PRO A 1 95 ? 6.092 -16.979 -16.260 1.00 69.69 95 PRO A C 1
ATOM 763 O O . PRO A 1 95 ? 5.568 -17.213 -15.176 1.00 69.69 95 PRO A O 1
ATOM 766 N N . TYR A 1 96 ? 6.770 -15.847 -16.480 1.00 71.31 96 TYR A N 1
ATOM 767 C CA . TYR A 1 96 ? 6.941 -14.782 -15.495 1.00 71.31 96 TYR A CA 1
ATOM 768 C C . TYR A 1 96 ? 5.739 -13.846 -15.493 1.00 71.31 96 TYR A C 1
ATOM 770 O O . TYR A 1 96 ? 5.518 -13.089 -16.440 1.00 71.31 96 TYR A O 1
ATOM 778 N N . ALA A 1 97 ? 4.983 -13.864 -14.398 1.00 75.25 97 ALA A N 1
ATOM 779 C CA . ALA A 1 97 ? 3.785 -13.043 -14.269 1.00 75.25 97 ALA A CA 1
ATOM 780 C C . ALA A 1 97 ? 4.098 -11.573 -13.937 1.00 75.25 97 ALA A C 1
ATOM 782 O O . ALA A 1 97 ? 3.288 -10.684 -14.206 1.00 75.25 97 ALA A O 1
ATOM 783 N N . ARG A 1 98 ? 5.252 -11.288 -13.317 1.00 87.62 98 ARG A N 1
ATOM 784 C CA . ARG A 1 98 ? 5.550 -9.964 -12.753 1.00 87.62 98 ARG A CA 1
ATOM 785 C C . ARG A 1 98 ? 6.449 -9.134 -13.665 1.00 87.62 98 ARG A C 1
ATOM 787 O O . ARG A 1 98 ? 7.406 -9.628 -14.250 1.00 87.62 98 ARG A O 1
ATOM 794 N N . PHE A 1 99 ? 6.163 -7.832 -13.746 1.00 90.12 99 PHE A N 1
ATOM 795 C CA . PHE A 1 99 ? 6.944 -6.868 -14.534 1.00 90.12 99 PHE A CA 1
ATOM 796 C C . PHE A 1 99 ? 8.436 -6.882 -14.169 1.00 90.12 99 PHE A C 1
ATOM 798 O O . PHE A 1 99 ? 9.273 -6.995 -15.054 1.00 90.12 99 PHE A O 1
ATOM 805 N N . GLY A 1 100 ? 8.761 -6.832 -12.872 1.00 91.19 100 GLY A N 1
ATOM 806 C CA . GLY A 1 100 ? 10.152 -6.805 -12.409 1.00 91.19 100 GLY A CA 1
ATOM 807 C C . GLY A 1 100 ? 10.949 -8.056 -12.789 1.00 91.19 100 GLY A C 1
ATOM 808 O O . GLY A 1 100 ? 12.080 -7.939 -13.237 1.00 91.19 100 GLY A O 1
ATOM 809 N N . GLU A 1 101 ? 10.348 -9.244 -12.683 1.00 91.31 101 GLU A N 1
ATOM 810 C CA . GLU A 1 101 ? 10.999 -10.504 -13.079 1.00 91.31 101 GLU A CA 1
ATOM 811 C C . GLU A 1 101 ? 11.309 -10.531 -14.579 1.00 91.31 101 GLU A C 1
ATOM 813 O O . GLU A 1 101 ? 12.411 -10.909 -14.975 1.00 91.31 101 GLU A O 1
ATOM 818 N N . ARG A 1 102 ? 10.366 -10.068 -15.413 1.00 92.25 102 ARG A N 1
ATOM 819 C CA . ARG A 1 102 ? 10.581 -9.934 -16.862 1.00 92.25 102 ARG A CA 1
ATOM 820 C C . ARG A 1 102 ? 11.702 -8.940 -17.173 1.00 92.25 102 ARG A C 1
ATOM 822 O O . ARG A 1 102 ? 12.617 -9.283 -17.913 1.00 92.25 102 ARG A O 1
ATOM 829 N N . ALA A 1 103 ? 11.686 -7.760 -16.552 1.00 92.06 103 ALA A N 1
ATOM 830 C CA . ALA A 1 103 ? 12.711 -6.737 -16.764 1.00 92.06 103 ALA A CA 1
ATOM 831 C C . ALA A 1 103 ? 14.126 -7.214 -16.380 1.00 92.06 103 ALA A C 1
ATOM 833 O O . ALA A 1 103 ? 15.079 -6.916 -17.096 1.00 92.06 103 ALA A O 1
ATOM 834 N N . ILE A 1 104 ? 14.254 -8.003 -15.305 1.00 93.50 104 ILE A N 1
ATOM 835 C CA . ILE A 1 104 ? 15.533 -8.612 -14.899 1.00 93.50 104 ILE A CA 1
ATOM 836 C C . ILE A 1 104 ? 16.028 -9.610 -15.939 1.00 93.50 104 ILE A C 1
ATOM 838 O O . ILE A 1 104 ? 17.186 -9.571 -16.341 1.00 93.50 104 ILE A O 1
ATOM 842 N N . ARG A 1 105 ? 15.146 -10.494 -16.410 1.00 89.69 105 ARG A N 1
ATOM 843 C CA . ARG A 1 105 ? 15.489 -11.527 -17.402 1.00 89.69 105 ARG A CA 1
ATOM 844 C C . ARG A 1 105 ? 15.918 -10.930 -18.740 1.00 89.69 105 ARG A C 1
ATOM 846 O O . ARG A 1 105 ? 16.730 -11.526 -19.433 1.00 89.69 105 ARG A O 1
ATOM 853 N N . MET A 1 106 ? 15.372 -9.771 -19.088 1.00 89.56 106 MET A N 1
ATOM 854 C CA . MET A 1 106 ? 15.728 -9.035 -20.299 1.00 89.56 106 MET A CA 1
ATOM 855 C C . MET A 1 106 ? 17.014 -8.208 -20.154 1.00 89.56 106 MET A C 1
ATOM 857 O O . MET A 1 106 ? 17.418 -7.568 -21.117 1.00 89.56 106 MET A O 1
ATOM 861 N N . GLY A 1 107 ? 17.636 -8.176 -18.970 1.00 91.62 107 GLY A N 1
ATOM 862 C CA . GLY A 1 107 ? 18.819 -7.351 -18.710 1.00 91.62 107 GLY A CA 1
ATOM 863 C C . GLY A 1 107 ? 18.533 -5.847 -18.659 1.00 91.62 107 GLY A C 1
ATOM 864 O O . GLY A 1 107 ? 19.466 -5.054 -18.640 1.00 91.62 107 GLY A O 1
ATOM 865 N N . LEU A 1 108 ? 17.257 -5.450 -18.624 1.00 93.31 108 LEU A N 1
ATOM 866 C CA . LEU A 1 108 ? 16.835 -4.047 -18.629 1.00 93.31 108 LEU A CA 1
ATOM 867 C C . LEU A 1 108 ? 16.886 -3.419 -17.231 1.00 93.31 108 LEU A C 1
ATOM 869 O O . LEU A 1 108 ? 17.088 -2.218 -17.097 1.00 93.31 108 LEU A O 1
ATOM 873 N N . LEU A 1 109 ? 16.689 -4.223 -16.182 1.00 94.38 109 LEU A N 1
ATOM 874 C CA . LEU A 1 109 ? 16.817 -3.796 -14.789 1.00 94.38 109 LEU A CA 1
ATOM 875 C C . LEU A 1 109 ? 17.593 -4.834 -13.984 1.00 94.38 109 LEU A C 1
ATOM 877 O O . LEU A 1 109 ? 17.408 -6.034 -14.153 1.00 94.38 109 LEU A O 1
ATOM 881 N N . SER A 1 110 ? 18.394 -4.390 -13.024 1.00 95.75 110 SER A N 1
ATOM 882 C CA . SER A 1 110 ? 19.001 -5.285 -12.039 1.00 95.75 110 SER A CA 1
ATOM 883 C C . SER A 1 110 ? 18.000 -5.684 -10.938 1.00 95.75 110 SER A C 1
ATOM 885 O O . SER A 1 110 ? 17.048 -4.946 -10.652 1.00 95.75 110 SER A O 1
ATOM 887 N N . PRO A 1 111 ? 18.224 -6.810 -10.228 1.00 95.12 111 PRO A N 1
ATOM 888 C CA . PRO A 1 111 ? 17.426 -7.169 -9.052 1.00 95.12 111 PRO A CA 1
ATOM 889 C C . PRO A 1 111 ? 17.406 -6.072 -7.977 1.00 95.12 111 PRO A C 1
ATOM 891 O O . PRO A 1 111 ? 16.379 -5.850 -7.331 1.00 95.12 111 PRO A O 1
ATOM 894 N N . GLY A 1 112 ? 18.522 -5.351 -7.815 1.00 96.00 112 GLY A N 1
ATOM 895 C CA . GLY A 1 112 ? 18.6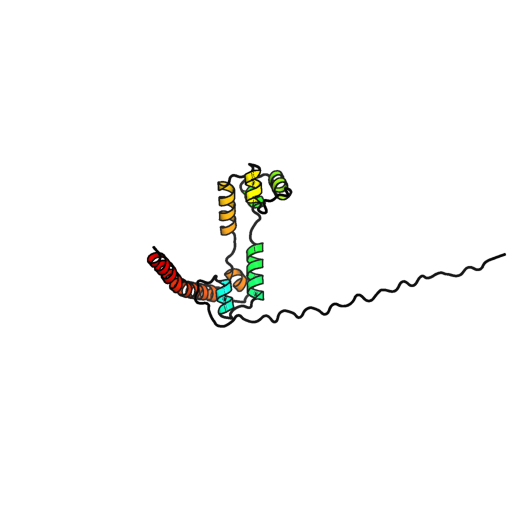35 -4.214 -6.900 1.00 96.00 112 GLY A CA 1
ATOM 896 C C . GLY A 1 112 ? 17.734 -3.047 -7.304 1.00 96.00 112 GLY A C 1
ATOM 897 O O . GLY A 1 112 ? 16.990 -2.536 -6.467 1.00 96.00 112 GLY A O 1
ATOM 898 N N . GLN A 1 113 ? 17.722 -2.684 -8.590 1.00 95.00 113 GLN A N 1
ATOM 899 C CA . GLN A 1 113 ? 16.837 -1.642 -9.121 1.00 95.00 113 GLN A CA 1
ATOM 900 C C . GLN A 1 113 ? 15.363 -2.023 -8.965 1.00 95.00 113 GLN A C 1
ATOM 902 O O . GLN A 1 113 ? 14.572 -1.221 -8.478 1.00 95.00 113 GLN A O 1
ATOM 907 N N . VAL A 1 114 ? 14.979 -3.264 -9.281 1.00 94.81 114 VAL A N 1
ATOM 908 C CA . VAL A 1 114 ? 13.594 -3.725 -9.077 1.00 94.81 114 VAL A CA 1
ATOM 909 C C . VAL A 1 114 ? 13.193 -3.656 -7.604 1.00 94.81 114 VAL A C 1
ATOM 911 O O . VAL A 1 114 ? 12.095 -3.197 -7.284 1.00 94.81 114 VAL A O 1
ATOM 914 N N . LYS A 1 115 ? 14.079 -4.059 -6.686 1.00 94.81 115 LYS A N 1
ATOM 915 C CA . LYS A 1 115 ? 13.832 -3.941 -5.245 1.00 94.81 115 LYS A CA 1
ATOM 916 C C . LYS A 1 115 ? 13.660 -2.478 -4.825 1.00 94.81 115 LYS A C 1
ATOM 918 O O . LYS A 1 115 ? 12.720 -2.180 -4.091 1.00 94.81 115 LYS A O 1
ATOM 923 N N . ALA A 1 116 ? 14.513 -1.578 -5.313 1.00 94.12 116 ALA A N 1
ATOM 924 C CA . ALA A 1 116 ? 14.412 -0.146 -5.049 1.00 94.12 116 ALA A CA 1
ATOM 925 C C . ALA A 1 116 ? 13.086 0.439 -5.565 1.00 94.12 116 ALA A C 1
ATOM 927 O O . ALA A 1 116 ? 12.403 1.127 -4.810 1.00 94.12 116 ALA A O 1
ATOM 928 N N . LEU A 1 117 ? 12.656 0.084 -6.785 1.00 93.88 117 LEU A N 1
ATOM 929 C CA . LEU A 1 117 ? 11.358 0.501 -7.332 1.00 93.88 117 LEU A CA 1
ATOM 930 C C . LEU A 1 117 ? 10.191 0.030 -6.461 1.00 93.88 117 LEU A C 1
ATOM 932 O O . LEU A 1 117 ? 9.273 0.798 -6.197 1.00 93.88 117 LEU A O 1
ATOM 936 N N . ILE A 1 118 ? 10.216 -1.223 -5.993 1.00 91.62 118 ILE A N 1
ATOM 937 C CA . ILE A 1 118 ? 9.162 -1.767 -5.123 1.00 91.62 118 ILE A CA 1
ATOM 938 C C . ILE A 1 118 ? 9.123 -1.027 -3.782 1.00 91.62 118 ILE A C 1
ATOM 940 O O . ILE A 1 118 ? 8.040 -0.756 -3.264 1.00 91.62 118 ILE A O 1
ATOM 944 N N . LEU A 1 119 ? 10.283 -0.705 -3.204 1.00 91.69 119 LEU A N 1
ATOM 945 C CA . LEU A 1 119 ? 10.357 0.063 -1.961 1.00 91.69 119 LEU A CA 1
ATOM 946 C C . LEU A 1 119 ? 9.843 1.491 -2.163 1.00 91.69 119 LEU A C 1
ATOM 948 O O . LEU A 1 119 ? 9.013 1.942 -1.380 1.00 91.69 119 LEU A O 1
ATOM 952 N N . TYR A 1 120 ? 10.250 2.154 -3.242 1.00 91.25 120 TYR A N 1
ATOM 953 C CA . TYR A 1 120 ? 9.790 3.498 -3.585 1.00 91.25 120 TYR A CA 1
ATOM 954 C C . TYR A 1 120 ? 8.280 3.544 -3.868 1.00 91.25 120 TYR A C 1
ATOM 956 O O . TYR A 1 120 ? 7.558 4.383 -3.343 1.00 91.25 120 TYR A O 1
ATOM 964 N N . GLN A 1 121 ? 7.744 2.564 -4.598 1.00 89.81 121 GLN A N 1
ATOM 965 C CA . GLN A 1 121 ? 6.302 2.441 -4.823 1.00 89.81 121 GLN A CA 1
ATOM 966 C C . GLN A 1 121 ? 5.520 2.296 -3.505 1.00 89.81 121 GLN A C 1
ATOM 968 O O . GLN A 1 121 ? 4.397 2.789 -3.386 1.00 89.81 121 GLN A O 1
ATOM 973 N N . ARG A 1 122 ? 6.089 1.604 -2.506 1.00 86.69 122 ARG A N 1
ATOM 974 C CA . ARG A 1 122 ? 5.451 1.432 -1.191 1.00 86.69 122 ARG A CA 1
ATOM 975 C C . ARG A 1 122 ? 5.380 2.737 -0.405 1.00 86.69 122 ARG A C 1
ATOM 977 O O . ARG A 1 122 ? 4.384 2.931 0.284 1.00 86.69 122 ARG A O 1
ATOM 984 N N . THR A 1 123 ? 6.381 3.613 -0.500 1.00 87.12 123 THR A N 1
ATOM 985 C CA . THR A 1 123 ? 6.370 4.896 0.227 1.00 87.12 123 THR A CA 1
ATOM 986 C C . THR A 1 123 ? 5.323 5.865 -0.319 1.00 87.12 123 THR A C 1
ATOM 988 O O . THR A 1 123 ? 4.799 6.679 0.433 1.00 87.12 123 THR A O 1
ATOM 991 N N . MET A 1 124 ? 4.961 5.739 -1.599 1.00 85.50 124 MET A N 1
ATOM 992 C CA . MET A 1 124 ? 3.928 6.559 -2.243 1.00 85.50 124 MET A CA 1
ATOM 993 C C . MET A 1 124 ? 2.497 6.157 -1.878 1.00 85.50 124 MET A C 1
ATOM 995 O O . MET A 1 124 ? 1.550 6.901 -2.133 1.00 85.50 124 MET A O 1
ATOM 999 N N . GLN A 1 125 ? 2.298 4.968 -1.309 1.00 85.25 125 GLN A N 1
ATOM 1000 C CA . GLN A 1 125 ? 0.957 4.494 -1.022 1.00 85.25 125 GLN A CA 1
ATOM 1001 C C . GLN A 1 125 ? 0.384 5.186 0.220 1.00 85.25 125 GLN A C 1
ATOM 1003 O O . GLN A 1 125 ? 0.880 5.014 1.334 1.00 85.25 125 GLN A O 1
ATOM 1008 N N . LYS A 1 126 ? -0.735 5.894 0.041 1.00 89.19 126 LYS A N 1
ATOM 1009 C CA . LYS A 1 126 ? -1.505 6.465 1.151 1.00 89.19 126 LYS A CA 1
ATOM 1010 C C . LYS A 1 126 ? -1.906 5.394 2.172 1.00 89.19 126 LYS A C 1
ATOM 1012 O O . LYS A 1 126 ? -2.185 4.235 1.832 1.00 89.19 126 LYS A O 1
ATOM 1017 N N . LYS A 1 127 ? -1.974 5.789 3.444 1.00 90.94 127 LYS A N 1
ATOM 1018 C CA . LYS A 1 127 ? -2.438 4.913 4.528 1.00 90.94 127 LYS A CA 1
ATOM 1019 C C . LYS A 1 127 ? -3.911 4.564 4.312 1.00 90.94 127 LYS A C 1
ATOM 1021 O O . LYS A 1 127 ? -4.705 5.429 3.959 1.00 90.94 127 LYS A O 1
ATOM 1026 N N . LEU A 1 128 ? -4.290 3.316 4.593 1.00 91.62 128 LEU A N 1
ATOM 1027 C CA . LEU A 1 128 ? -5.677 2.854 4.457 1.00 91.62 128 LEU A CA 1
ATOM 1028 C C . LEU A 1 128 ? -6.656 3.710 5.285 1.00 91.62 128 LEU A C 1
ATOM 1030 O O . LEU A 1 128 ? -7.761 3.977 4.834 1.00 91.62 128 LEU A O 1
ATOM 1034 N N . GLY A 1 129 ? -6.224 4.192 6.459 1.00 92.75 129 GLY A N 1
ATOM 1035 C CA . GLY A 1 129 ? -7.008 5.078 7.327 1.00 92.75 129 GLY A CA 1
ATOM 1036 C C . GLY A 1 129 ? -7.491 6.363 6.648 1.00 92.75 129 GLY A C 1
ATOM 1037 O O . GLY A 1 129 ? -8.607 6.803 6.902 1.00 92.75 129 GLY A O 1
ATOM 1038 N N . GLN A 1 130 ? -6.698 6.913 5.723 1.00 93.88 130 GLN A N 1
ATOM 1039 C CA . GLN A 1 130 ? -7.037 8.141 5.004 1.00 93.88 130 GLN A CA 1
ATOM 1040 C C . GLN A 1 130 ? -8.299 7.982 4.148 1.00 93.88 130 GLN A C 1
ATOM 1042 O O . GLN A 1 130 ? -9.074 8.924 4.041 1.00 93.88 130 GLN A O 1
ATOM 1047 N N . TYR A 1 131 ? -8.554 6.787 3.607 1.00 95.75 131 TYR A N 1
ATOM 1048 C CA . TYR A 1 131 ? -9.789 6.510 2.871 1.00 95.75 131 TYR A CA 1
ATOM 1049 C C . TYR A 1 131 ? -11.035 6.744 3.734 1.00 95.75 131 TYR A C 1
ATOM 1051 O O . TYR A 1 131 ? -12.010 7.330 3.272 1.00 95.75 131 TYR A O 1
ATOM 1059 N N . PHE A 1 132 ? -11.012 6.289 4.990 1.00 95.12 132 PHE A N 1
ATOM 1060 C CA . PHE A 1 132 ? -12.162 6.417 5.884 1.00 95.12 132 PHE A CA 1
ATOM 1061 C C . PHE A 1 132 ? -12.406 7.872 6.287 1.00 95.12 132 PHE A C 1
ATOM 1063 O O . PHE A 1 132 ? -13.564 8.268 6.387 1.00 95.12 132 PHE A O 1
ATOM 1070 N N . VAL A 1 133 ? -11.340 8.669 6.415 1.00 95.94 133 VAL A N 1
ATOM 1071 C CA . VAL A 1 133 ? -11.427 10.120 6.638 1.00 95.94 133 VAL A CA 1
ATOM 1072 C C . VAL A 1 133 ? -11.990 10.832 5.408 1.00 95.94 133 VAL A C 1
ATOM 1074 O O . VAL A 1 133 ? -12.971 11.558 5.519 1.00 95.94 133 VAL A O 1
ATOM 1077 N N . GLU A 1 134 ? -11.444 10.568 4.215 1.00 95.31 134 GLU A N 1
ATOM 1078 C CA . GLU A 1 134 ? -11.906 11.177 2.955 1.00 95.31 134 GLU A CA 1
ATOM 1079 C C . GLU A 1 134 ? -13.370 10.827 2.627 1.00 95.31 134 GLU A C 1
ATOM 1081 O O . GLU A 1 134 ? -14.054 11.578 1.933 1.00 95.31 134 GLU A O 1
ATOM 1086 N N . LYS A 1 135 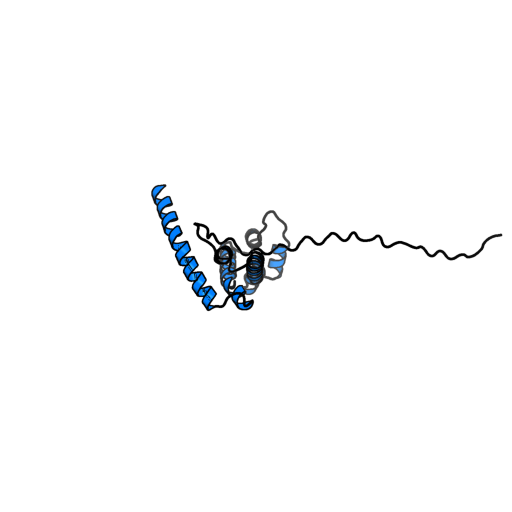? -13.869 9.685 3.114 1.00 93.69 135 LYS A N 1
ATOM 1087 C CA . LYS A 1 135 ? -15.269 9.263 2.962 1.00 93.69 135 LYS A CA 1
ATOM 1088 C C . LYS A 1 135 ? -16.174 9.655 4.132 1.00 93.69 135 LYS A C 1
ATOM 1090 O O . LYS A 1 135 ? -17.350 9.307 4.089 1.00 93.69 135 LYS A O 1
ATOM 1095 N N . GLY A 1 136 ? -15.653 10.344 5.151 1.00 93.12 136 GLY A N 1
ATOM 1096 C CA . GLY A 1 136 ? -16.417 10.749 6.335 1.00 93.12 136 GLY A CA 1
ATOM 1097 C C . GLY A 1 136 ? -16.943 9.576 7.171 1.00 93.12 136 GLY A C 1
ATOM 1098 O O . GLY A 1 136 ? -17.946 9.718 7.858 1.00 93.12 136 GLY A O 1
ATOM 1099 N N . ILE A 1 137 ? -16.306 8.404 7.077 1.00 93.94 137 ILE A N 1
ATOM 1100 C CA . ILE A 1 137 ? -16.690 7.193 7.821 1.00 93.94 137 ILE A CA 1
ATOM 1101 C C . ILE A 1 137 ? -16.111 7.236 9.240 1.00 93.94 137 ILE A C 1
ATOM 1103 O O . ILE A 1 137 ? -16.765 6.786 10.175 1.00 93.94 137 ILE A O 1
ATOM 1107 N N . LEU A 1 138 ? -14.883 7.744 9.380 1.00 94.25 138 LEU A N 1
ATOM 1108 C CA . LEU A 1 138 ? -14.167 7.914 10.647 1.00 94.25 138 LEU A CA 1
ATOM 1109 C C . LEU A 1 138 ? -13.384 9.229 10.605 1.00 94.25 138 LEU A C 1
ATOM 1111 O O . LEU A 1 138 ? -12.879 9.606 9.547 1.00 94.25 138 LEU A O 1
ATOM 1115 N N . SER A 1 139 ? -13.236 9.901 11.741 1.00 96.06 139 SER A N 1
ATOM 1116 C CA . SER A 1 139 ? -12.384 11.084 11.873 1.00 96.06 139 SER A CA 1
ATOM 1117 C C . SER A 1 139 ? -10.897 10.708 11.927 1.00 96.06 139 SER A C 1
ATOM 1119 O O . SER A 1 139 ? -10.523 9.562 12.196 1.00 96.06 139 SER A O 1
ATOM 1121 N N . ALA A 1 140 ? -10.014 11.678 11.678 1.00 94.44 140 ALA A N 1
ATOM 1122 C CA . ALA A 1 140 ? -8.572 11.457 11.796 1.00 94.44 140 ALA A CA 1
ATOM 1123 C C . ALA A 1 140 ? -8.165 11.053 13.228 1.00 94.44 140 ALA A C 1
ATOM 1125 O O . ALA A 1 140 ? -7.351 10.146 13.401 1.00 94.44 140 ALA A O 1
ATOM 1126 N N . GLU A 1 141 ? -8.791 11.665 14.236 1.00 96.00 141 GLU A N 1
ATOM 1127 C CA . GLU A 1 141 ? -8.569 11.364 15.655 1.00 96.00 141 GLU A CA 1
ATOM 1128 C C . GLU A 1 141 ? -9.017 9.941 16.010 1.00 96.00 141 GLU A C 1
ATOM 1130 O O . GLU A 1 141 ? -8.310 9.208 16.704 1.00 96.00 141 GLU A O 1
ATOM 1135 N N . GLU A 1 142 ? -10.166 9.502 15.485 1.00 94.88 142 GLU A N 1
ATOM 1136 C CA . GLU A 1 142 ? -10.649 8.133 15.670 1.00 94.88 142 GLU A CA 1
ATOM 1137 C C . GLU A 1 142 ? -9.682 7.122 15.055 1.00 94.88 142 GLU A C 1
ATOM 1139 O O . GLU A 1 142 ? -9.361 6.111 15.682 1.00 94.88 142 GLU A O 1
ATOM 1144 N N . ILE A 1 143 ? -9.179 7.397 13.848 1.00 95.94 143 ILE A N 1
ATOM 1145 C CA . ILE A 1 143 ? -8.204 6.537 13.169 1.00 95.94 143 ILE A CA 1
ATOM 1146 C C . ILE A 1 143 ? -6.930 6.386 14.002 1.00 95.94 143 ILE A C 1
ATOM 1148 O O . ILE A 1 143 ? -6.454 5.262 14.178 1.00 95.94 143 ILE A O 1
ATOM 1152 N N . GLU A 1 144 ? -6.392 7.483 14.534 1.00 94.75 144 GLU A N 1
ATOM 1153 C CA . GLU A 1 144 ? -5.197 7.458 15.378 1.00 94.75 144 GLU A CA 1
ATOM 1154 C C . GLU A 1 144 ? -5.438 6.680 16.679 1.00 94.75 144 GLU A C 1
ATOM 1156 O O . GLU A 1 144 ? -4.672 5.776 17.034 1.00 94.75 144 GLU A O 1
ATOM 1161 N N . HIS A 1 145 ? -6.557 6.953 17.350 1.00 96.19 145 HIS A N 1
ATOM 1162 C CA . HIS A 1 145 ? -6.947 6.251 18.567 1.00 96.19 145 HIS A CA 1
ATOM 1163 C C . HIS A 1 145 ? -7.101 4.737 18.341 1.00 96.19 145 HIS A C 1
ATOM 1165 O O . HIS A 1 145 ? -6.647 3.918 19.149 1.00 96.19 145 HIS A O 1
ATOM 1171 N N . LEU A 1 146 ? -7.734 4.345 17.233 1.00 95.19 146 LEU A N 1
ATOM 1172 C CA . LEU A 1 146 ? -7.950 2.946 16.866 1.00 95.19 146 LEU A CA 1
ATOM 1173 C C . LEU A 1 146 ? -6.649 2.248 16.470 1.00 95.19 146 LEU A C 1
ATOM 1175 O O . LEU A 1 146 ? -6.483 1.072 16.798 1.00 95.19 146 LEU A O 1
ATOM 1179 N N . ALA A 1 147 ? -5.726 2.950 15.810 1.00 94.62 147 ALA A N 1
ATOM 1180 C CA . ALA A 1 147 ? -4.412 2.415 15.471 1.00 94.62 147 ALA A CA 1
ATOM 1181 C C . ALA A 1 147 ? -3.622 2.072 16.739 1.00 94.62 147 ALA A C 1
ATOM 1183 O O . ALA A 1 147 ? -3.137 0.950 16.871 1.00 94.62 147 ALA A O 1
ATOM 1184 N N . ARG A 1 148 ? -3.615 2.969 17.733 1.00 94.88 148 ARG A N 1
ATOM 1185 C CA . ARG A 1 148 ? -2.962 2.712 19.023 1.00 94.88 148 ARG A CA 1
ATOM 1186 C C . ARG A 1 148 ? -3.573 1.515 19.758 1.00 94.88 148 ARG A C 1
ATOM 1188 O O . ARG A 1 148 ? -2.848 0.636 20.217 1.00 94.88 148 ARG A O 1
ATOM 1195 N N . LYS A 1 149 ? -4.908 1.413 19.801 1.00 94.06 149 LYS A N 1
ATOM 1196 C CA . LYS A 1 149 ? -5.601 0.245 20.383 1.00 94.06 149 LYS A CA 1
ATOM 1197 C C . LYS A 1 149 ? -5.295 -1.063 19.646 1.00 94.06 149 LYS A C 1
ATOM 1199 O O . LYS A 1 149 ? -5.252 -2.126 20.268 1.00 94.06 149 LYS A O 1
ATOM 1204 N N . MET A 1 150 ? -5.119 -1.011 18.328 1.00 94.31 150 MET A N 1
ATOM 1205 C CA . MET A 1 150 ? -4.698 -2.168 17.539 1.00 94.31 150 MET A CA 1
ATOM 1206 C C . MET A 1 150 ? -3.253 -2.559 17.864 1.00 94.31 150 MET A C 1
ATOM 1208 O O . MET A 1 150 ? -2.978 -3.746 18.024 1.00 94.31 150 MET A O 1
ATOM 1212 N N . ASP A 1 151 ? -2.342 -1.597 17.995 1.00 92.94 151 ASP A N 1
ATOM 1213 C CA . ASP A 1 151 ? -0.942 -1.865 18.339 1.00 92.94 151 ASP A CA 1
ATOM 1214 C C . ASP A 1 151 ? -0.814 -2.479 19.738 1.00 92.94 151 ASP A C 1
ATOM 1216 O O . ASP A 1 151 ? -0.107 -3.474 19.915 1.00 92.94 151 ASP A O 1
ATOM 1220 N N . GLU A 1 152 ? -1.580 -1.980 20.711 1.00 91.75 152 GLU A N 1
ATOM 1221 C CA . GLU A 1 152 ? -1.704 -2.578 22.044 1.00 91.75 152 GLU A CA 1
ATOM 1222 C C . GLU A 1 152 ? -2.205 -4.032 21.963 1.00 91.75 152 GLU A C 1
ATOM 1224 O O . GLU A 1 152 ? -1.608 -4.920 22.577 1.00 91.75 152 GLU A O 1
ATOM 1229 N N . HIS A 1 153 ? -3.247 -4.306 21.166 1.00 89.88 153 HIS A N 1
ATOM 1230 C CA . HIS A 1 153 ? -3.747 -5.668 20.918 1.00 89.88 153 HIS A CA 1
ATOM 1231 C C . HIS A 1 153 ? -2.664 -6.558 20.299 1.00 89.88 153 HIS A C 1
ATOM 1233 O O . HIS A 1 153 ? -2.367 -7.630 20.822 1.00 89.88 153 HIS A O 1
ATOM 1239 N N . ASN A 1 154 ? -2.020 -6.095 19.227 1.00 92.38 154 ASN A N 1
ATOM 1240 C CA . ASN A 1 154 ? -0.994 -6.839 18.500 1.00 92.38 154 ASN A CA 1
ATOM 1241 C C . ASN A 1 154 ? 0.245 -7.123 19.374 1.00 92.38 154 ASN A C 1
ATOM 1243 O O . ASN A 1 154 ? 0.815 -8.214 19.293 1.00 92.38 154 ASN A O 1
ATOM 1247 N N . SER A 1 155 ? 0.635 -6.189 20.252 1.00 89.19 155 SER A N 1
ATOM 1248 C CA . SER A 1 155 ? 1.777 -6.329 21.173 1.00 89.19 155 SER A CA 1
ATOM 1249 C C . SER A 1 155 ? 1.672 -7.549 22.094 1.00 89.19 155 SER A C 1
ATOM 1251 O O . SER A 1 155 ? 2.682 -8.198 22.385 1.00 89.19 155 SER A O 1
ATOM 1253 N N . ARG A 1 156 ? 0.446 -7.923 22.489 1.00 85.69 156 ARG A N 1
ATOM 1254 C CA . ARG A 1 156 ? 0.179 -9.088 23.346 1.00 85.69 156 ARG A CA 1
ATOM 1255 C C . ARG A 1 156 ? 0.552 -10.399 22.651 1.00 85.69 156 ARG A C 1
ATOM 1257 O O . ARG A 1 156 ? 1.071 -11.309 23.291 1.00 85.69 156 ARG A O 1
ATOM 1264 N N . PHE A 1 157 ? 0.391 -10.458 21.331 1.00 82.69 157 PHE A N 1
ATOM 1265 C CA . PHE A 1 157 ? 0.680 -11.648 20.528 1.00 82.69 157 PHE A CA 1
ATOM 1266 C C . PHE A 1 157 ? 2.125 -11.698 20.013 1.00 82.69 157 PHE A C 1
ATOM 1268 O O . PHE A 1 157 ? 2.663 -12.789 19.814 1.00 82.69 157 PHE A O 1
ATOM 1275 N N . TYR A 1 158 ? 2.800 -10.551 19.853 1.00 72.69 158 TYR A N 1
ATOM 1276 C CA . TYR A 1 158 ? 4.227 -10.531 19.497 1.00 72.69 158 TYR A CA 1
ATOM 1277 C C . TYR A 1 158 ? 5.096 -11.235 20.551 1.00 72.69 158 TYR A C 1
ATOM 1279 O O . TYR A 1 158 ? 5.994 -12.000 20.193 1.00 72.69 158 TYR A O 1
ATOM 1287 N N . LYS A 1 159 ? 4.791 -11.041 21.841 1.00 61.69 159 LYS A N 1
ATOM 1288 C CA . LYS A 1 159 ? 5.505 -11.692 22.954 1.00 61.69 159 LYS A CA 1
ATOM 1289 C C . LYS A 1 159 ? 5.295 -13.211 22.968 1.00 61.69 159 LYS A C 1
ATOM 1291 O O . LYS A 1 159 ? 6.265 -13.959 23.070 1.00 61.69 159 LYS A O 1
ATOM 1296 N N . GLN A 1 160 ? 4.059 -13.664 22.747 1.00 60.44 160 GLN A N 1
ATOM 1297 C CA . GLN A 1 160 ? 3.722 -15.091 22.670 1.00 60.44 160 GLN A CA 1
ATOM 1298 C C . GLN A 1 160 ? 4.415 -15.809 21.506 1.00 60.44 160 GLN A C 1
ATOM 1300 O O . GLN A 1 160 ? 4.889 -16.933 21.670 1.00 60.44 160 GLN A O 1
ATOM 1305 N N . ARG A 1 161 ? 4.521 -15.177 20.328 1.00 60.94 161 ARG A N 1
ATOM 1306 C CA . ARG A 1 161 ? 5.167 -15.804 19.162 1.00 60.94 161 ARG A CA 1
ATOM 1307 C C . ARG A 1 161 ? 6.676 -15.991 19.363 1.00 60.94 161 ARG A C 1
ATOM 1309 O O . ARG A 1 161 ? 7.216 -17.016 18.960 1.00 60.94 161 ARG A O 1
ATOM 1316 N N . GLN A 1 162 ? 7.335 -15.025 20.007 1.00 59.75 162 GLN A N 1
ATOM 1317 C CA . GLN A 1 162 ? 8.765 -15.090 20.338 1.00 59.75 162 GLN A CA 1
ATOM 1318 C C . GLN A 1 162 ? 9.062 -16.139 21.422 1.00 59.75 162 GLN A C 1
ATOM 1320 O O . GLN A 1 162 ? 10.044 -16.869 21.320 1.00 59.75 162 GLN A O 1
ATOM 1325 N N . GLN A 1 163 ? 8.192 -16.270 22.430 1.00 57.50 163 GLN A N 1
ATOM 1326 C CA . GLN A 1 163 ? 8.328 -17.293 23.475 1.00 57.50 163 GLN A CA 1
ATOM 1327 C C . GLN A 1 163 ? 8.168 -18.716 22.929 1.00 57.50 163 GLN A C 1
ATOM 1329 O O . GLN A 1 163 ? 8.981 -19.574 23.254 1.00 57.50 163 GLN A O 1
ATOM 1334 N N . ARG A 1 164 ? 7.199 -18.959 22.035 1.00 57.66 164 ARG A N 1
ATOM 1335 C CA . ARG A 1 164 ? 7.028 -20.282 21.401 1.00 57.66 164 ARG A CA 1
ATOM 1336 C C . ARG A 1 164 ? 8.213 -20.669 20.517 1.00 57.66 164 ARG A C 1
ATOM 1338 O O . ARG A 1 164 ? 8.590 -21.830 20.501 1.00 57.66 164 ARG A O 1
ATOM 1345 N N . HIS A 1 165 ? 8.819 -19.708 19.819 1.00 58.75 165 HIS A N 1
ATOM 1346 C CA . HIS A 1 165 ? 10.016 -19.971 19.017 1.00 58.75 165 HIS A CA 1
ATOM 1347 C C . HIS A 1 165 ? 11.251 -20.260 19.887 1.00 58.75 165 HIS A C 1
ATOM 1349 O O . HIS A 1 165 ? 12.082 -21.072 19.498 1.00 58.75 165 HIS A O 1
ATOM 1355 N N . LYS A 1 166 ? 11.382 -19.632 21.066 1.00 55.19 166 LYS A N 1
ATOM 1356 C CA . LYS A 1 166 ? 12.463 -19.937 22.022 1.00 55.19 166 LYS A CA 1
ATOM 1357 C C . LYS A 1 166 ? 12.300 -21.278 22.742 1.00 55.19 166 LYS A C 1
ATOM 1359 O O . LYS A 1 166 ? 13.293 -21.809 23.201 1.00 55.19 166 LYS A O 1
ATOM 1364 N N . GLN A 1 167 ? 11.077 -21.790 22.877 1.00 52.34 167 GLN A N 1
ATOM 1365 C CA . GLN A 1 167 ? 10.798 -23.092 23.502 1.00 52.34 167 GLN A CA 1
ATOM 1366 C C . GLN A 1 167 ? 10.867 -24.270 22.516 1.00 52.34 167 GLN A C 1
ATOM 1368 O O . GLN A 1 167 ? 10.806 -25.418 22.939 1.00 52.34 167 GLN A O 1
ATOM 1373 N N . ALA A 1 168 ? 10.936 -23.988 21.212 1.00 53.06 168 ALA A N 1
ATOM 1374 C CA . ALA A 1 168 ? 11.013 -24.984 20.141 1.00 53.06 168 ALA A CA 1
ATOM 1375 C C . ALA A 1 168 ? 12.437 -25.159 19.569 1.00 53.06 168 ALA A C 1
ATOM 1377 O O . ALA A 1 168 ? 12.606 -25.877 18.585 1.00 53.06 168 ALA A O 1
ATOM 1378 N N . LEU A 1 169 ? 13.424 -24.476 20.157 1.00 49.03 169 LEU A N 1
ATOM 1379 C CA . LEU A 1 169 ? 14.864 -24.607 19.913 1.00 49.03 169 LEU A CA 1
ATOM 1380 C C . LEU A 1 169 ? 15.507 -25.208 21.162 1.00 49.03 169 LEU A C 1
ATOM 1382 O O . LEU A 1 169 ? 16.453 -26.001 20.990 1.00 49.03 169 LEU A O 1
#

Sequence (169 aa):
MASNIGPSASTTGYRSARTRPRRHAPTDKKGSCRIPERTLEFGHYLYHRGLITYTQLINALVWQRQQRPVLGELAINLGWLKKEDTLTVTRQRGPYARFGERAIRMGLLSPGQVKALILYQRTMQKKLGQYFVEKGILSAEEIEHLARKMDEHNSRFYKQRQQRHKQAL

Foldseek 3Di:
DDDDDDDDDDDDDDDPDPPPPPDPDPPQFQADCDDDLAQDDLLVLCSNNSLDTPVLSVVLVVVLVVQQDDLLVVCVVVVLDDPVLQVVLVPDDDPDPDSLVSCCVVVSDPPVSSVVSVVVSVVRGDDSLVSCCVVVSDNPVRSVVSVVVSVVSNVVVVVVVVVVVVVVD

Radius of gyration: 27.64 Å; chains: 1; bounding box: 68×36×92 Å

pLDDT: mean 81.0, std 17.68, range [39.47, 96.19]